Protein AF-A0AB73NNE2-F1 (afdb_monomer)

Secondary structure (DSSP, 8-state):
-HHHHHHHHHH-S-EE---EEEEEEE-TTT-SEEEEEE-TT--BHHHHHTTSPTTSEEEEEETTS-EEEEES-GGG---TTEEEEEES---SS-HHHHHHTT-

Radius of gyration: 15.67 Å; Cα contacts (8 Å, |Δi|>4): 165; chains: 1; bounding box: 34×35×54 Å

Nearest PDB structures (foldseek):
  5yvq-assembly1_B  TM=8.281E-01  e=2.151E-06  Muvirus mu
  7prp-assembly1_DDD  TM=2.745E-01  e=8.674E+00  Escherichia coli

Foldseek 3Di:
DVVVVVCVVVVPKDKFAFKAFPDWDQDPVVRDIDTWIATPVRDTLVVVLVVHDAPWKKFWAAPVRQTQDIDSRSVPDDNHRTMIITDRDDDPDDPCCRRVVPD

Sequence (103 aa):
MVANWIYSVMSDLQQHKNFTISKQVVDEELGVPILYHEDEEG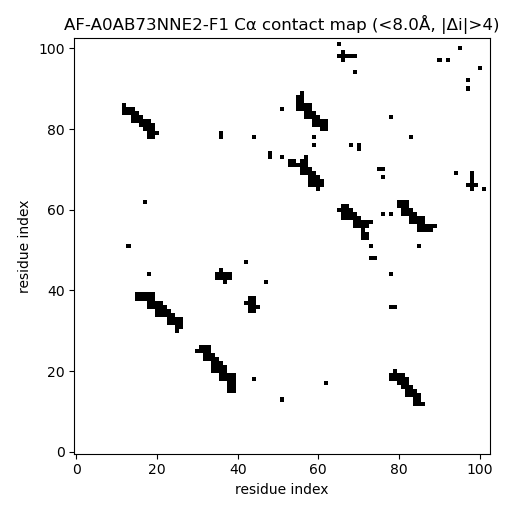RDWYELQKTFRGDIYKVGYSQDGIVRTISRDVWAIAPTGLSIIEVESIPDVSEDELISGWC

Structure (mmCIF, N/CA/C/O backbone):
data_AF-A0AB73NNE2-F1
#
_entry.id   AF-A0AB73NNE2-F1
#
loop_
_atom_site.group_PDB
_atom_site.id
_atom_site.type_symbol
_atom_site.label_atom_id
_atom_site.label_alt_id
_atom_site.label_comp_id
_atom_site.label_asym_id
_atom_site.label_entity_id
_atom_site.label_seq_id
_atom_site.pdbx_PDB_ins_code
_atom_site.Cartn_x
_atom_site.Cartn_y
_atom_site.Cartn_z
_atom_site.occupancy
_atom_site.B_iso_or_equiv
_atom_site.auth_seq_id
_atom_site.auth_comp_id
_atom_site.auth_asym_id
_atom_site.auth_atom_id
_atom_site.pdbx_PDB_model_num
ATOM 1 N N . MET A 1 1 ? 1.665 -18.291 -30.722 1.00 52.00 1 MET A N 1
ATOM 2 C CA . MET A 1 1 ? 2.182 -19.085 -29.583 1.00 52.00 1 MET A CA 1
ATOM 3 C C . MET A 1 1 ? 3.070 -18.251 -28.658 1.00 52.00 1 MET A C 1
ATOM 5 O O . MET A 1 1 ? 2.835 -18.296 -27.466 1.00 52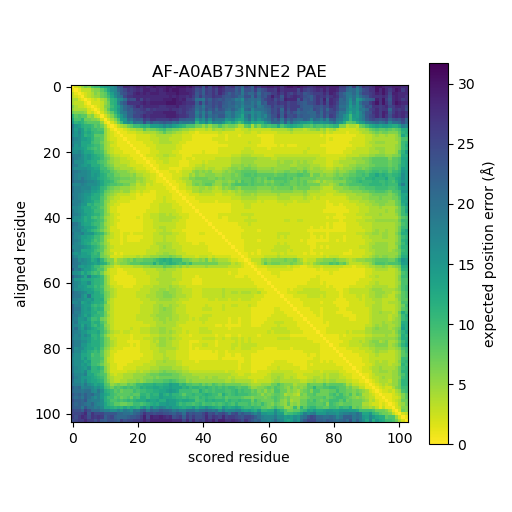.00 1 MET A O 1
ATOM 9 N N . VAL A 1 2 ? 3.982 -17.414 -29.173 1.00 45.88 2 VAL A N 1
ATOM 10 C CA . VAL A 1 2 ? 4.773 -16.444 -28.371 1.00 45.88 2 VAL A CA 1
ATOM 11 C C . VAL A 1 2 ? 3.953 -15.287 -27.776 1.00 45.88 2 VAL A C 1
ATOM 13 O O . VAL A 1 2 ? 4.212 -14.882 -26.651 1.00 45.88 2 VAL A O 1
ATOM 16 N N . ALA A 1 3 ? 2.918 -14.804 -28.476 1.00 46.38 3 ALA A N 1
ATOM 17 C CA . ALA A 1 3 ? 2.042 -13.747 -27.956 1.00 46.38 3 ALA A CA 1
ATOM 18 C C . ALA A 1 3 ? 1.317 -14.169 -26.663 1.00 46.38 3 ALA A C 1
ATOM 20 O O . ALA A 1 3 ? 1.302 -13.413 -25.704 1.00 46.38 3 ALA A O 1
ATOM 21 N N . ASN A 1 4 ? 0.805 -15.403 -26.590 1.00 45.00 4 ASN A N 1
ATOM 22 C CA . ASN A 1 4 ? 0.119 -15.904 -25.391 1.00 45.00 4 ASN A CA 1
ATOM 23 C C . ASN A 1 4 ? 1.063 -16.113 -24.197 1.00 45.00 4 ASN A C 1
ATOM 25 O O . ASN A 1 4 ? 0.609 -16.035 -23.064 1.00 45.00 4 ASN A O 1
ATOM 29 N N . TRP A 1 5 ? 2.357 -16.357 -24.435 1.00 43.50 5 TRP A N 1
ATOM 30 C CA . TRP A 1 5 ? 3.345 -16.427 -23.356 1.00 43.50 5 TRP A CA 1
ATOM 31 C C . TRP A 1 5 ? 3.616 -15.034 -22.782 1.00 43.50 5 TRP A C 1
ATOM 33 O O . TRP A 1 5 ? 3.532 -14.871 -21.575 1.00 43.50 5 TRP A O 1
ATOM 43 N N . ILE A 1 6 ? 3.804 -14.021 -23.638 1.00 48.91 6 ILE A N 1
ATOM 44 C CA . ILE A 1 6 ? 3.988 -12.621 -23.217 1.00 48.91 6 ILE A CA 1
ATOM 45 C C . ILE A 1 6 ? 2.739 -12.080 -22.499 1.00 48.91 6 ILE A C 1
ATOM 47 O O . ILE A 1 6 ? 2.872 -11.394 -21.491 1.00 48.91 6 ILE A O 1
ATOM 51 N N . TYR A 1 7 ? 1.530 -12.431 -22.958 1.00 52.12 7 TYR A N 1
ATOM 52 C CA . TYR A 1 7 ? 0.300 -12.069 -22.249 1.00 52.12 7 TYR A CA 1
ATOM 53 C C . TYR A 1 7 ? 0.175 -12.765 -20.891 1.00 52.12 7 TYR A C 1
ATOM 55 O O . TYR A 1 7 ? -0.244 -12.094 -19.965 1.00 52.12 7 TYR A O 1
ATOM 63 N N . SER A 1 8 ? 0.592 -14.030 -20.747 1.00 51.22 8 SER A N 1
ATOM 64 C CA . SER A 1 8 ? 0.606 -14.727 -19.449 1.00 51.22 8 SER A CA 1
ATOM 65 C C . SER A 1 8 ? 1.612 -14.099 -18.480 1.00 51.22 8 SER A C 1
ATOM 67 O O . SER A 1 8 ? 1.247 -13.748 -17.372 1.00 51.22 8 SER A O 1
ATOM 69 N N . VAL A 1 9 ? 2.859 -13.834 -18.890 1.00 50.72 9 VAL A N 1
ATOM 70 C CA . VAL A 1 9 ? 3.849 -13.244 -17.960 1.00 50.72 9 VAL A CA 1
ATOM 71 C C . VAL A 1 9 ? 3.611 -11.763 -17.630 1.00 50.72 9 VAL A C 1
ATOM 73 O O . VAL A 1 9 ? 4.173 -11.274 -16.656 1.00 50.72 9 VAL A O 1
ATOM 76 N N . MET A 1 10 ? 2.770 -11.043 -18.383 1.00 51.00 10 MET A N 1
ATOM 77 C CA . MET A 1 10 ? 2.378 -9.660 -18.055 1.00 51.00 10 MET A CA 1
ATOM 78 C C . MET A 1 10 ? 0.992 -9.548 -17.393 1.00 51.00 10 MET A C 1
ATOM 80 O O . MET A 1 10 ? 0.711 -8.516 -16.788 1.00 51.00 10 MET A O 1
ATOM 84 N N . SER A 1 11 ? 0.131 -10.573 -17.477 1.00 52.31 11 SER A N 1
ATOM 85 C CA . SER A 1 11 ? -1.196 -10.592 -16.831 1.00 52.31 11 SER A CA 1
ATOM 86 C C . SER A 1 11 ? -1.190 -11.070 -15.381 1.00 52.31 11 SER A C 1
ATOM 88 O O . SER A 1 11 ? -2.202 -10.920 -14.702 1.00 52.31 11 SER A O 1
ATOM 90 N N . ASP A 1 12 ? -0.081 -11.639 -14.912 1.00 59.03 12 ASP A N 1
ATOM 91 C CA . ASP A 1 12 ? -0.057 -12.417 -13.667 1.00 59.03 12 ASP A CA 1
ATOM 92 C C . ASP A 1 12 ? 0.530 -11.642 -12.469 1.00 59.03 12 ASP A C 1
ATOM 94 O O . ASP A 1 12 ? 0.658 -12.190 -11.374 1.00 59.03 12 ASP A O 1
ATOM 98 N N . LEU A 1 13 ? 0.888 -10.364 -12.652 1.00 76.06 13 LEU A N 1
ATOM 99 C CA . LEU A 1 13 ? 1.358 -9.498 -11.568 1.00 76.06 13 LEU A CA 1
ATOM 100 C C . LEU A 1 13 ? 0.169 -8.794 -10.911 1.00 76.06 13 LEU A C 1
ATOM 102 O O . LEU A 1 13 ? -0.602 -8.089 -11.568 1.00 76.06 13 LEU A O 1
ATOM 106 N N . GLN A 1 14 ? 0.024 -8.985 -9.602 1.00 89.00 14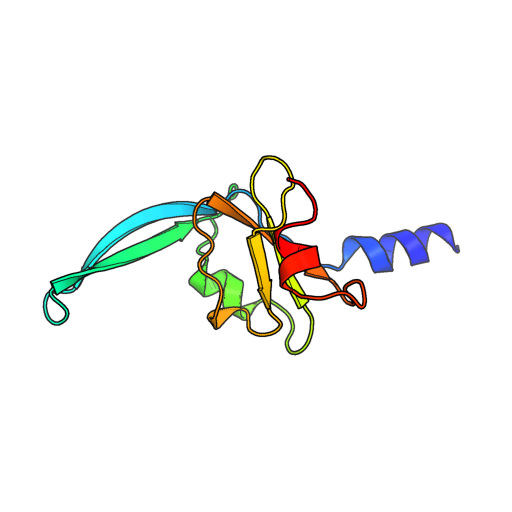 GLN A N 1
ATOM 107 C CA . GLN A 1 14 ? -1.095 -8.435 -8.854 1.00 89.00 14 GLN A CA 1
ATOM 108 C C . GLN A 1 14 ? -0.991 -6.908 -8.746 1.00 89.00 14 GLN A C 1
ATOM 110 O O . GLN A 1 14 ? 0.072 -6.360 -8.443 1.00 89.00 14 GLN A O 1
ATOM 115 N N . GLN A 1 15 ? -2.112 -6.217 -8.967 1.00 94.00 15 GLN A N 1
ATOM 116 C CA . GLN A 1 15 ? -2.222 -4.774 -8.774 1.00 94.00 15 GLN A CA 1
ATOM 117 C C . GLN A 1 15 ? -3.537 -4.405 -8.090 1.00 94.00 15 GLN A C 1
ATOM 119 O O . GLN A 1 15 ? -4.575 -5.002 -8.367 1.00 94.00 15 GLN A O 1
ATOM 124 N N . HIS A 1 16 ? -3.485 -3.370 -7.258 1.00 97.19 16 HIS A N 1
ATOM 125 C CA . HIS A 1 16 ? -4.634 -2.771 -6.587 1.00 97.19 16 HIS A CA 1
ATOM 126 C C . HIS A 1 16 ? -4.540 -1.262 -6.697 1.00 97.19 16 HIS A C 1
ATOM 128 O O . HIS A 1 16 ? -3.480 -0.686 -6.451 1.00 97.19 16 HIS A O 1
ATOM 134 N N . LYS A 1 17 ? -5.628 -0.618 -7.108 1.00 97.19 17 LYS A N 1
ATOM 135 C CA . LYS A 1 17 ? -5.587 0.779 -7.529 1.00 97.19 17 LYS A CA 1
ATOM 136 C C . LYS A 1 17 ? -6.333 1.688 -6.576 1.00 97.19 17 LYS A C 1
ATOM 138 O O . LYS A 1 17 ? -7.385 1.331 -6.060 1.00 97.19 17 LYS A O 1
ATOM 143 N N . ASN A 1 18 ? -5.801 2.898 -6.446 1.00 97.50 18 ASN A N 1
ATOM 144 C CA . ASN A 1 18 ? -6.479 4.045 -5.855 1.00 97.50 18 ASN A CA 1
ATOM 145 C C . ASN A 1 18 ? -6.990 3.787 -4.431 1.00 97.50 18 ASN A C 1
ATOM 147 O O . ASN A 1 18 ? -8.160 4.015 -4.132 1.00 97.50 18 ASN A O 1
ATOM 151 N N . PHE A 1 19 ? -6.102 3.334 -3.547 1.00 98.38 19 PHE A N 1
ATOM 152 C CA . PHE A 1 19 ? -6.441 3.147 -2.145 1.00 98.38 19 PHE A CA 1
ATOM 153 C C . PHE A 1 19 ? -6.848 4.465 -1.487 1.00 98.38 19 PHE A C 1
ATOM 155 O O . PHE A 1 19 ? -6.124 5.466 -1.523 1.00 98.38 19 PHE A O 1
ATOM 162 N N . THR A 1 20 ? -7.991 4.441 -0.813 1.00 97.94 20 THR A N 1
ATOM 163 C CA . THR A 1 20 ? -8.515 5.565 -0.032 1.00 97.94 20 THR A CA 1
ATOM 164 C C . THR A 1 20 ? -8.783 5.130 1.400 1.00 97.94 20 THR A C 1
ATOM 166 O O . THR A 1 20 ? -8.919 3.940 1.670 1.00 97.94 20 THR A O 1
ATOM 169 N N . ILE A 1 21 ? -8.829 6.081 2.336 1.00 97.62 21 ILE A N 1
ATOM 170 C CA . ILE A 1 21 ? -9.214 5.783 3.719 1.00 97.62 21 ILE A CA 1
ATOM 171 C C . ILE A 1 21 ? -10.723 5.526 3.731 1.00 97.62 21 ILE A C 1
ATOM 173 O O . ILE A 1 21 ? -11.502 6.457 3.531 1.00 97.62 21 ILE A O 1
ATOM 177 N N . SER A 1 22 ? -11.128 4.282 3.976 1.00 97.00 22 SER A N 1
ATOM 178 C CA . SER A 1 22 ? -12.539 3.890 4.055 1.00 97.00 22 SER A CA 1
ATOM 179 C C . SER A 1 22 ? -13.109 4.100 5.456 1.00 97.00 22 SER A C 1
ATOM 181 O O . SER A 1 22 ? -14.280 4.449 5.621 1.00 97.00 22 SER A O 1
ATOM 183 N N . LYS A 1 23 ? -12.277 3.924 6.491 1.00 95.25 23 LYS A N 1
ATOM 184 C CA . LYS A 1 23 ? -12.684 4.047 7.893 1.00 95.25 23 LYS A CA 1
ATOM 185 C C . LYS A 1 23 ? -11.533 4.532 8.765 1.00 95.25 23 LYS A C 1
ATOM 187 O O . LYS A 1 23 ? -10.374 4.192 8.549 1.00 95.25 23 LYS A O 1
ATOM 192 N N . GLN A 1 24 ? -11.881 5.280 9.806 1.00 95.12 24 GLN A N 1
ATOM 193 C CA . GLN A 1 24 ? -10.973 5.701 10.865 1.00 95.12 24 GLN A CA 1
ATOM 194 C C . GLN A 1 24 ? -11.588 5.361 12.223 1.00 95.12 24 GLN A C 1
ATOM 196 O O . GLN A 1 24 ? -12.754 5.669 12.473 1.00 95.12 24 GLN A O 1
ATOM 201 N N . VAL A 1 25 ? -10.815 4.716 13.093 1.00 95.31 25 VAL A N 1
ATOM 202 C CA . VAL A 1 25 ? -11.224 4.366 14.461 1.00 95.31 25 VAL A CA 1
ATOM 203 C C . VAL A 1 25 ? -10.145 4.841 15.413 1.00 95.31 25 VAL A C 1
ATOM 205 O O . VAL A 1 25 ? -8.974 4.586 15.171 1.00 95.31 25 VAL A O 1
ATOM 208 N N . VAL A 1 26 ? -10.511 5.542 16.482 1.00 95.69 26 VAL A N 1
ATOM 209 C CA . VAL A 1 26 ? -9.546 5.883 17.533 1.00 95.69 26 VAL A CA 1
ATOM 210 C C . VAL A 1 26 ? -9.338 4.651 18.398 1.00 95.69 26 VAL A C 1
ATOM 212 O O . VAL A 1 26 ? -10.305 4.104 18.924 1.00 95.69 26 VAL A O 1
ATOM 215 N N . ASP A 1 27 ? -8.090 4.218 18.524 1.00 94.75 27 ASP A N 1
ATOM 216 C CA . ASP A 1 27 ? -7.724 3.201 19.498 1.00 94.75 27 ASP A CA 1
ATOM 217 C C . ASP A 1 27 ? -7.669 3.846 20.891 1.00 94.75 27 ASP A C 1
ATOM 219 O O . ASP A 1 27 ? -6.953 4.829 21.096 1.00 94.75 27 ASP A O 1
ATOM 223 N N . GLU A 1 28 ? -8.477 3.349 21.831 1.00 93.50 28 GLU A N 1
ATOM 224 C CA . GLU A 1 28 ? -8.614 3.944 23.169 1.00 93.50 28 GLU A CA 1
ATOM 225 C C . GLU A 1 28 ? -7.343 3.803 24.018 1.00 93.50 28 GLU A C 1
ATOM 227 O O . GLU A 1 28 ? -7.081 4.657 24.865 1.00 93.50 28 GLU A O 1
ATOM 232 N N . GLU A 1 29 ? -6.547 2.754 23.793 1.00 95.31 29 GLU A N 1
ATOM 233 C CA . GLU A 1 29 ? -5.314 2.495 24.540 1.00 95.31 29 GLU A CA 1
ATOM 234 C C . GLU A 1 29 ? -4.155 3.336 23.997 1.00 95.31 29 GLU A C 1
ATOM 236 O O . GLU A 1 29 ? -3.411 3.956 24.759 1.00 95.31 29 GLU A O 1
ATOM 241 N N . LEU A 1 30 ? -4.021 3.396 22.672 1.00 92.75 30 LEU A N 1
ATOM 242 C CA . LEU A 1 30 ? -2.950 4.126 22.003 1.00 92.75 30 LEU A CA 1
ATOM 243 C C . LEU A 1 30 ? -3.253 5.625 21.856 1.00 92.75 30 LEU A C 1
ATOM 245 O O . LEU A 1 30 ? -2.334 6.416 21.645 1.00 92.75 30 LEU A O 1
ATOM 249 N N . GLY A 1 31 ? -4.523 6.032 21.936 1.00 94.69 31 GLY A N 1
ATOM 250 C CA . GLY A 1 31 ? -4.953 7.422 21.759 1.00 94.69 31 GLY A CA 1
ATOM 251 C C . GLY A 1 31 ? -4.719 7.970 20.346 1.00 94.69 31 GLY A C 1
ATOM 252 O O . GLY A 1 31 ? -4.699 9.187 20.153 1.00 94.69 31 GLY A O 1
ATOM 253 N N . VAL A 1 32 ? -4.521 7.093 19.358 1.00 92.38 32 VAL A N 1
ATOM 254 C CA . VAL A 1 32 ? -4.234 7.444 17.958 1.00 92.38 32 VAL A CA 1
ATOM 255 C C . VAL A 1 32 ? -5.253 6.807 17.013 1.00 92.38 32 VAL A C 1
ATOM 257 O O . VAL A 1 32 ? -5.842 5.773 17.335 1.00 92.38 32 VAL A O 1
ATOM 260 N N . PRO A 1 33 ? -5.491 7.407 15.834 1.00 92.94 33 PRO A N 1
ATOM 261 C CA . PRO A 1 33 ? -6.370 6.805 14.850 1.00 92.94 33 PRO A CA 1
ATOM 262 C C . PRO A 1 33 ? -5.722 5.612 14.145 1.00 92.94 33 PRO A C 1
ATOM 264 O O . PRO A 1 33 ? -4.630 5.715 13.592 1.00 92.94 33 PRO A O 1
ATOM 267 N N . ILE A 1 34 ? -6.471 4.520 14.074 1.00 92.50 34 ILE A N 1
ATOM 268 C CA . ILE A 1 34 ? -6.266 3.400 13.165 1.00 92.50 34 ILE A CA 1
ATOM 269 C C . ILE A 1 34 ? -7.023 3.697 11.873 1.00 92.50 34 ILE A C 1
ATOM 271 O O . ILE A 1 34 ? -8.219 4.010 11.893 1.00 92.50 34 ILE A O 1
ATOM 275 N N . LEU A 1 35 ? -6.310 3.629 10.753 1.00 94.31 35 LEU A N 1
ATOM 276 C CA . LEU A 1 35 ? -6.847 3.874 9.420 1.00 94.31 35 LEU A CA 1
ATOM 277 C C . LEU A 1 35 ? -7.062 2.543 8.707 1.00 94.31 35 LEU A C 1
ATOM 279 O O . LEU A 1 35 ? -6.191 1.681 8.733 1.00 94.31 35 LEU A O 1
ATOM 283 N N . TYR A 1 36 ? -8.210 2.413 8.056 1.00 95.50 36 TYR A N 1
ATOM 284 C CA . TYR A 1 36 ? -8.522 1.312 7.155 1.00 95.50 36 TYR A CA 1
ATOM 285 C C . TYR A 1 36 ? -8.580 1.851 5.737 1.00 95.50 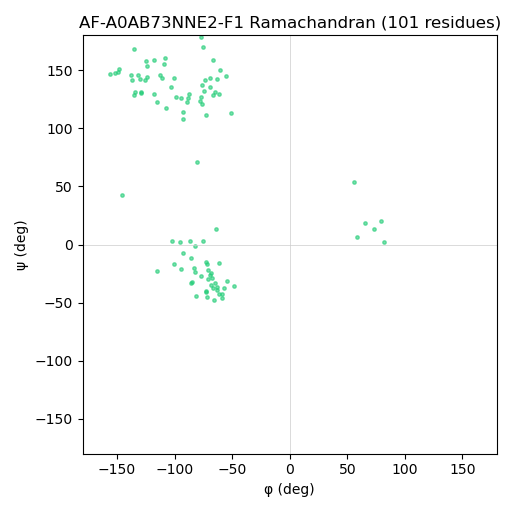36 TYR A C 1
ATOM 287 O O . TYR A 1 36 ? -9.066 2.967 5.514 1.00 95.50 36 TYR A O 1
ATOM 295 N N . HIS A 1 37 ? -8.107 1.049 4.790 1.00 98.06 37 HIS A N 1
ATOM 296 C CA . HIS A 1 37 ? -8.029 1.434 3.391 1.00 98.06 37 HIS A CA 1
ATOM 297 C C . HIS A 1 37 ? -8.728 0.420 2.512 1.00 98.06 37 HIS A C 1
ATOM 299 O O . HIS A 1 37 ? -8.596 -0.783 2.721 1.00 98.06 37 HIS A O 1
ATOM 305 N N . GLU A 1 38 ? -9.408 0.925 1.493 1.00 98.56 38 GLU A N 1
ATOM 306 C CA . GLU A 1 38 ? -9.999 0.119 0.431 1.00 98.56 38 GLU A CA 1
ATOM 307 C C . GLU A 1 38 ? -9.481 0.597 -0.918 1.00 98.56 38 GLU A C 1
ATOM 309 O O . GLU A 1 38 ? -9.253 1.798 -1.108 1.00 98.56 38 GLU A O 1
ATOM 314 N N . ASP A 1 39 ? -9.273 -0.341 -1.838 1.00 98.25 39 ASP A N 1
ATOM 315 C CA . ASP A 1 39 ? -8.989 -0.017 -3.234 1.00 98.25 39 ASP A CA 1
ATOM 316 C C . ASP A 1 39 ? -10.259 0.392 -3.999 1.00 98.25 39 ASP A C 1
ATOM 318 O O . ASP A 1 39 ? -11.365 0.394 -3.458 1.00 98.25 39 ASP A O 1
ATOM 322 N N . GLU A 1 40 ? -10.118 0.740 -5.280 1.00 97.75 40 GLU A N 1
ATOM 323 C CA . GLU A 1 40 ? -11.247 1.179 -6.115 1.00 97.75 40 GLU A CA 1
ATOM 324 C C . GLU A 1 40 ? -12.359 0.132 -6.304 1.00 97.75 40 GLU A C 1
ATOM 326 O O . GLU A 1 40 ? -13.463 0.482 -6.719 1.00 97.75 40 GLU A O 1
ATOM 331 N N . GLU A 1 41 ? -12.088 -1.139 -5.996 1.00 97.62 41 GLU A N 1
ATOM 332 C CA . GLU A 1 41 ? -13.069 -2.226 -6.024 1.00 97.62 41 GLU A CA 1
ATOM 333 C C . GLU A 1 41 ? -13.690 -2.497 -4.638 1.00 97.62 41 GLU A C 1
ATOM 335 O O . GLU A 1 41 ? -14.517 -3.400 -4.504 1.00 97.62 41 GLU A O 1
ATOM 340 N N . GLY A 1 42 ? -13.324 -1.724 -3.608 1.00 97.62 42 GLY A N 1
ATOM 341 C CA . GLY A 1 42 ? -13.820 -1.880 -2.238 1.00 97.62 42 GLY A CA 1
ATOM 342 C C . GLY A 1 42 ? -13.142 -3.009 -1.457 1.00 97.62 42 GLY A C 1
ATOM 343 O O . GLY A 1 42 ? -13.716 -3.530 -0.500 1.00 97.62 42 GLY A O 1
ATOM 344 N N . ARG A 1 43 ? -11.950 -3.456 -1.874 1.00 97.81 43 ARG A N 1
ATOM 345 C CA . ARG A 1 43 ? -11.211 -4.534 -1.199 1.00 97.81 43 ARG A CA 1
ATOM 346 C C . ARG A 1 43 ? -10.331 -3.961 -0.092 1.00 97.81 43 ARG A C 1
ATOM 348 O O . ARG A 1 43 ? -9.540 -3.054 -0.342 1.00 97.81 43 ARG A O 1
ATOM 355 N N . ASP A 1 44 ? -10.438 -4.529 1.106 1.00 97.19 44 ASP A N 1
ATOM 356 C CA . ASP A 1 44 ? -9.667 -4.112 2.282 1.00 97.19 44 ASP A CA 1
ATOM 357 C C . ASP A 1 44 ? -8.159 -4.366 2.108 1.00 97.19 44 ASP A C 1
ATOM 359 O O . ASP A 1 44 ? -7.728 -5.465 1.749 1.00 97.19 44 ASP A O 1
ATOM 363 N N . TRP A 1 45 ? -7.347 -3.349 2.396 1.00 96.69 45 TRP A N 1
ATOM 364 C CA . TRP A 1 45 ? -5.893 -3.403 2.257 1.00 96.69 45 TRP A CA 1
ATOM 365 C C . TRP A 1 45 ? -5.236 -4.508 3.090 1.00 96.69 45 TRP A C 1
ATOM 367 O O . TRP A 1 45 ? -4.351 -5.201 2.587 1.00 96.69 45 TRP A O 1
ATOM 377 N N . TYR A 1 46 ? -5.660 -4.703 4.338 1.00 93.31 46 TYR A N 1
ATOM 378 C CA . TYR A 1 46 ? -5.056 -5.691 5.233 1.00 93.31 46 TYR A CA 1
ATOM 379 C C . TYR A 1 46 ? -5.388 -7.129 4.814 1.00 93.31 46 TYR A C 1
ATOM 381 O O . TYR A 1 46 ? -4.577 -8.039 5.007 1.00 93.31 46 TYR A O 1
ATOM 389 N N . GLU A 1 47 ? -6.544 -7.355 4.189 1.00 96.44 47 GLU A N 1
ATOM 390 C CA . GLU A 1 47 ? -6.846 -8.636 3.542 1.00 96.44 47 GLU A CA 1
ATOM 391 C C . GLU A 1 47 ? -6.043 -8.827 2.250 1.00 96.44 47 GLU A C 1
ATOM 393 O O . GLU A 1 47 ? -5.489 -9.906 2.018 1.00 96.44 47 GLU A O 1
ATOM 398 N N . LEU A 1 48 ? -5.897 -7.775 1.441 1.00 96.56 48 LEU A N 1
ATOM 399 C CA . LEU A 1 48 ? -5.107 -7.821 0.212 1.00 96.56 48 LEU A CA 1
ATOM 400 C C . LEU A 1 48 ? -3.621 -8.090 0.465 1.00 96.56 48 LEU A C 1
ATOM 402 O O . LEU A 1 48 ? -3.018 -8.848 -0.295 1.00 96.56 48 LEU A O 1
ATOM 406 N N . GLN A 1 49 ? -3.030 -7.568 1.545 1.00 94.88 49 GLN A N 1
ATOM 407 C CA . GLN A 1 49 ? -1.634 -7.839 1.932 1.00 94.88 49 GLN A CA 1
ATOM 408 C C . GLN A 1 49 ? -1.290 -9.336 1.922 1.00 94.88 49 GLN A C 1
ATOM 410 O O . GLN A 1 49 ? -0.198 -9.721 1.510 1.00 94.88 49 GLN A O 1
ATOM 415 N N . LYS A 1 50 ? -2.241 -10.193 2.308 1.00 94.88 50 LYS A N 1
ATOM 416 C CA . LYS A 1 50 ? -2.065 -11.653 2.391 1.00 94.88 50 LYS A CA 1
ATOM 417 C C . LYS A 1 50 ? -1.994 -12.341 1.027 1.00 94.88 50 LYS A C 1
ATOM 419 O O . LYS A 1 50 ? -1.597 -13.500 0.953 1.00 94.88 50 LYS A O 1
ATOM 424 N N . THR A 1 51 ? -2.435 -11.661 -0.027 1.00 94.25 51 THR A N 1
ATOM 425 C CA . THR A 1 51 ? -2.521 -12.213 -1.386 1.00 94.25 51 THR A CA 1
ATOM 426 C C . THR A 1 51 ? -1.290 -11.892 -2.235 1.00 94.25 51 THR A C 1
ATOM 428 O O . THR A 1 51 ? -0.985 -12.643 -3.158 1.00 94.25 51 THR A O 1
ATOM 431 N N . PHE A 1 52 ? -0.531 -10.856 -1.862 1.00 92.94 52 PHE A N 1
ATOM 432 C CA . PHE A 1 52 ? 0.742 -10.531 -2.498 1.00 92.94 52 PHE A CA 1
ATOM 433 C C . PHE A 1 52 ? 1.779 -11.645 -2.303 1.00 92.94 52 PHE A C 1
ATOM 435 O O . PHE A 1 52 ? 1.909 -12.241 -1.230 1.00 92.94 52 PHE A O 1
ATOM 442 N N . ARG A 1 53 ? 2.586 -11.887 -3.336 1.00 91.56 53 ARG A N 1
ATOM 443 C CA . ARG A 1 53 ? 3.683 -12.859 -3.306 1.00 91.56 53 ARG A CA 1
ATOM 444 C C . ARG A 1 53 ? 4.807 -12.375 -2.394 1.00 91.56 53 ARG A C 1
ATOM 446 O O . ARG A 1 53 ? 5.132 -11.189 -2.360 1.00 91.56 53 ARG A O 1
ATOM 453 N N . GLY A 1 54 ? 5.449 -13.292 -1.675 1.00 88.44 54 GLY A N 1
ATOM 454 C CA . GLY A 1 54 ? 6.672 -12.995 -0.918 1.00 88.44 54 GLY A CA 1
ATOM 455 C C . GLY A 1 54 ? 7.862 -12.653 -1.829 1.00 88.44 54 GLY A C 1
ATOM 456 O O . GLY A 1 54 ? 7.863 -13.008 -3.004 1.00 88.44 54 GLY A O 1
ATOM 457 N N . ASP A 1 55 ? 8.868 -11.962 -1.284 1.00 85.94 55 ASP A N 1
ATOM 458 C CA . ASP A 1 55 ? 10.198 -11.718 -1.884 1.00 85.94 55 ASP A CA 1
ATOM 459 C C . ASP A 1 55 ? 10.288 -10.997 -3.244 1.00 85.94 55 ASP A C 1
ATOM 461 O O . ASP A 1 55 ? 11.386 -10.814 -3.770 1.00 85.94 55 ASP A O 1
ATOM 465 N N . ILE A 1 56 ? 9.179 -10.490 -3.779 1.00 92.19 56 ILE A N 1
ATOM 466 C CA . ILE A 1 56 ? 9.171 -9.600 -4.951 1.00 92.19 56 ILE A CA 1
ATOM 467 C C . ILE A 1 56 ? 8.830 -8.162 -4.570 1.00 92.19 56 ILE A C 1
ATOM 469 O O . ILE A 1 56 ? 8.226 -7.922 -3.521 1.00 92.19 56 ILE A O 1
ATOM 473 N N . TYR A 1 57 ? 9.178 -7.206 -5.428 1.00 93.38 57 TYR A N 1
ATOM 474 C CA . TYR A 1 57 ? 8.933 -5.790 -5.177 1.00 93.38 57 TYR A CA 1
ATOM 475 C C . TYR A 1 57 ? 7.455 -5.430 -5.327 1.00 93.38 57 TYR A C 1
ATOM 477 O O . TYR A 1 57 ? 6.761 -5.916 -6.218 1.00 93.38 57 TYR A O 1
ATOM 485 N N . LYS A 1 58 ? 6.988 -4.543 -4.453 1.00 94.69 58 LYS A N 1
ATOM 486 C CA . LYS A 1 58 ? 5.706 -3.849 -4.523 1.00 94.69 58 LYS A CA 1
ATOM 487 C C . LYS A 1 58 ? 6.040 -2.385 -4.697 1.00 94.69 58 LYS A C 1
ATOM 489 O O . LYS A 1 58 ? 6.773 -1.814 -3.888 1.00 94.69 58 LYS A O 1
ATOM 494 N N . VAL A 1 59 ? 5.526 -1.806 -5.767 1.00 94.06 59 VAL A N 1
ATOM 495 C CA . VAL A 1 59 ? 5.724 -0.402 -6.103 1.00 94.06 59 VAL A CA 1
ATOM 496 C C . VAL A 1 59 ? 4.416 0.314 -5.835 1.00 94.06 59 VAL A C 1
ATOM 498 O O . VAL A 1 59 ? 3.397 0.003 -6.452 1.00 94.06 59 VAL A O 1
ATOM 501 N N . GLY A 1 60 ? 4.447 1.256 -4.899 1.00 95.19 60 GLY A N 1
ATOM 502 C CA . GLY A 1 60 ? 3.343 2.165 -4.649 1.00 95.19 60 GLY A CA 1
ATOM 503 C C . GLY A 1 60 ? 3.534 3.462 -5.419 1.00 95.19 60 GLY A C 1
ATOM 504 O O . GLY A 1 60 ? 4.575 4.108 -5.289 1.00 95.19 60 GLY A O 1
ATOM 505 N N . TYR A 1 61 ? 2.538 3.853 -6.207 1.00 93.81 61 TYR A N 1
ATOM 506 C CA . TYR A 1 61 ? 2.578 5.052 -7.040 1.00 93.81 61 TYR A CA 1
ATOM 507 C C . TYR A 1 61 ? 1.309 5.893 -6.887 1.00 93.81 61 TYR A C 1
ATOM 509 O O . TYR A 1 61 ? 0.219 5.365 -6.663 1.00 93.81 61 TYR A O 1
ATOM 517 N N . SER A 1 62 ? 1.450 7.217 -6.974 1.00 93.94 62 SER A N 1
ATOM 518 C CA . SER A 1 62 ? 0.319 8.149 -6.905 1.00 93.94 62 SER A CA 1
ATOM 519 C C . SER A 1 62 ? -0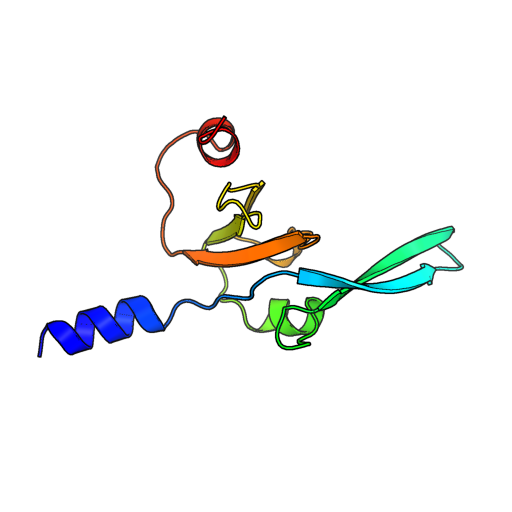.484 8.159 -8.208 1.00 93.94 62 SER A C 1
ATOM 521 O O . SER A 1 62 ? -0.035 7.637 -9.226 1.00 93.94 62 SER A O 1
ATOM 523 N N . GLN A 1 63 ? -1.652 8.806 -8.209 1.00 92.38 63 GLN A N 1
ATOM 524 C CA . GLN A 1 63 ? -2.514 8.909 -9.395 1.00 92.38 63 GLN A CA 1
ATOM 525 C C . GLN A 1 63 ? -1.799 9.494 -10.631 1.00 92.38 63 GLN A C 1
ATOM 527 O O . GLN A 1 63 ? -2.073 9.070 -11.750 1.00 92.38 63 GLN A O 1
ATOM 532 N N . ASP A 1 64 ? -0.827 10.387 -10.425 1.00 90.94 64 ASP A N 1
ATOM 533 C CA . ASP A 1 64 ? 0.007 10.970 -11.490 1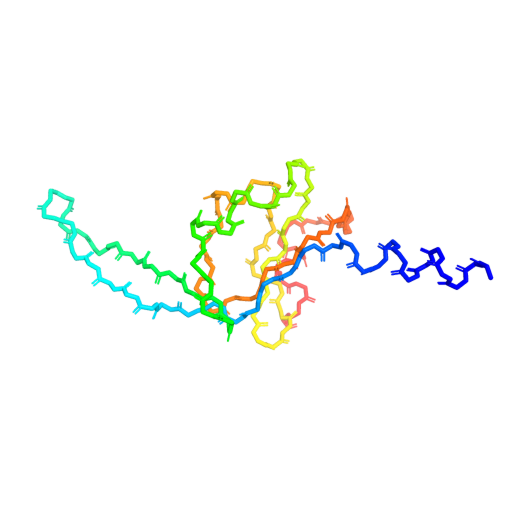.00 90.94 64 ASP A CA 1
ATOM 534 C C . ASP A 1 64 ? 1.092 10.017 -12.038 1.00 90.94 64 ASP A C 1
ATOM 536 O O . ASP A 1 64 ? 1.914 10.414 -12.859 1.00 90.94 64 ASP A O 1
ATOM 540 N N . GLY A 1 65 ? 1.146 8.766 -11.568 1.00 88.00 65 GLY A N 1
ATOM 541 C CA . GLY A 1 65 ? 2.124 7.759 -11.997 1.00 88.00 65 GLY A CA 1
ATOM 542 C C . GLY A 1 65 ? 3.494 7.849 -11.315 1.00 88.00 65 GLY A C 1
ATOM 543 O O . GLY A 1 65 ? 4.381 7.059 -11.627 1.00 88.00 65 GLY A O 1
ATOM 544 N N . ILE A 1 66 ? 3.676 8.775 -10.370 1.00 88.19 66 ILE A N 1
ATOM 545 C CA . ILE A 1 66 ? 4.937 8.958 -9.637 1.00 88.19 66 ILE A CA 1
ATOM 546 C C . ILE A 1 66 ? 5.082 7.873 -8.568 1.00 88.19 66 ILE A C 1
ATOM 548 O O . ILE A 1 66 ? 4.201 7.715 -7.719 1.00 88.19 66 ILE A O 1
ATOM 552 N N . VAL A 1 67 ? 6.212 7.165 -8.574 1.00 90.56 67 VAL A N 1
ATOM 553 C CA . VAL A 1 67 ? 6.568 6.181 -7.543 1.00 90.56 67 VAL A CA 1
ATOM 554 C C . VAL A 1 67 ? 6.809 6.885 -6.208 1.00 90.56 67 VAL A C 1
ATOM 556 O O . VAL A 1 67 ? 7.558 7.850 -6.125 1.00 90.56 67 VAL A O 1
ATOM 559 N N . ARG A 1 68 ? 6.160 6.407 -5.146 1.00 90.50 68 ARG A N 1
ATOM 560 C CA . ARG A 1 68 ? 6.247 6.968 -3.787 1.00 90.50 68 ARG A CA 1
ATOM 561 C C . ARG A 1 68 ? 6.871 6.009 -2.787 1.00 90.50 68 ARG A C 1
ATOM 563 O O . ARG A 1 68 ? 7.361 6.444 -1.752 1.00 90.50 68 ARG A O 1
ATOM 570 N N . THR A 1 69 ? 6.824 4.715 -3.075 1.00 91.88 69 THR A N 1
ATOM 571 C CA . THR A 1 69 ? 7.391 3.682 -2.215 1.00 91.88 69 THR A CA 1
ATOM 572 C C . THR A 1 69 ? 7.712 2.440 -3.032 1.00 91.88 69 THR A C 1
ATOM 574 O O . THR A 1 69 ? 7.014 2.116 -3.996 1.00 91.88 69 THR A O 1
ATOM 577 N N . ILE A 1 70 ? 8.776 1.749 -2.641 1.00 92.12 70 ILE A N 1
ATOM 578 C CA . ILE A 1 70 ? 9.164 0.447 -3.167 1.00 92.12 70 ILE A CA 1
ATOM 579 C C . ILE A 1 70 ? 9.540 -0.409 -1.963 1.00 92.12 70 ILE A C 1
ATOM 581 O O . ILE A 1 70 ? 10.337 0.011 -1.132 1.00 92.12 70 ILE A O 1
ATOM 585 N N . SER A 1 71 ? 8.976 -1.607 -1.855 1.00 92.81 71 SER A N 1
ATOM 586 C CA . SER A 1 71 ? 9.333 -2.546 -0.788 1.00 92.81 71 SER A CA 1
ATOM 587 C C . SER A 1 71 ? 9.117 -3.981 -1.245 1.00 92.81 71 SER A C 1
ATOM 589 O O . SER A 1 71 ? 8.204 -4.258 -2.018 1.00 92.81 71 SER A O 1
ATOM 591 N N . ARG A 1 72 ? 9.927 -4.926 -0.759 1.00 93.38 72 ARG A N 1
ATOM 592 C CA . ARG A 1 72 ? 9.606 -6.361 -0.887 1.00 93.38 72 ARG A CA 1
ATOM 593 C C . ARG A 1 72 ? 8.643 -6.839 0.199 1.00 93.38 72 ARG A C 1
ATOM 595 O O . ARG A 1 72 ? 7.908 -7.807 -0.008 1.00 93.38 72 ARG A O 1
ATOM 602 N N .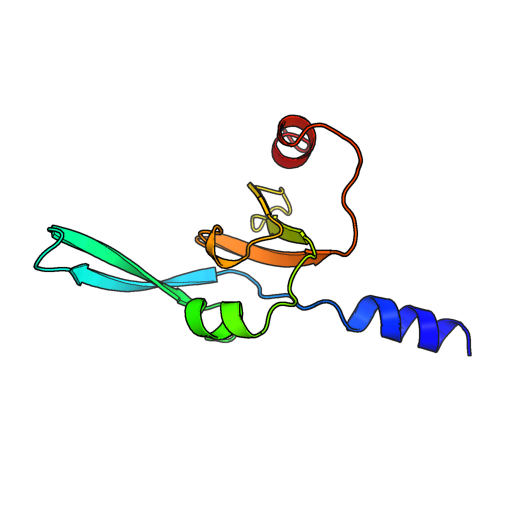 ASP A 1 73 ? 8.614 -6.122 1.316 1.00 94.00 73 ASP A N 1
ATOM 603 C CA . ASP A 1 73 ? 7.711 -6.340 2.436 1.00 94.00 73 ASP A CA 1
ATOM 604 C C . ASP A 1 73 ? 6.449 -5.475 2.282 1.00 94.00 73 ASP A C 1
ATOM 606 O O . ASP A 1 73 ? 6.493 -4.251 2.433 1.00 94.00 73 ASP A O 1
ATOM 610 N N . VAL A 1 74 ? 5.319 -6.112 1.962 1.00 94.94 74 VAL A N 1
ATOM 611 C CA . VAL A 1 74 ? 4.027 -5.431 1.769 1.00 94.94 74 VAL A CA 1
ATOM 612 C C . VAL A 1 74 ? 3.462 -4.866 3.076 1.00 94.94 74 VAL A C 1
ATOM 614 O O . VAL A 1 74 ? 2.709 -3.892 3.058 1.00 94.94 74 VAL A O 1
ATOM 617 N N . TRP A 1 75 ? 3.855 -5.434 4.219 1.00 93.38 75 TRP A N 1
ATOM 618 C CA . TRP A 1 75 ? 3.404 -4.991 5.536 1.00 93.38 75 TRP A CA 1
ATOM 619 C C . TRP A 1 75 ? 4.004 -3.632 5.915 1.00 93.38 75 TRP A C 1
ATOM 621 O O . TRP A 1 75 ? 3.422 -2.906 6.717 1.00 93.38 75 TRP A O 1
ATOM 631 N N . ALA A 1 76 ? 5.125 -3.256 5.292 1.00 92.31 76 ALA A N 1
ATOM 632 C CA . ALA A 1 76 ? 5.792 -1.971 5.486 1.00 92.31 76 ALA A CA 1
ATOM 633 C C . ALA A 1 76 ? 5.183 -0.815 4.662 1.00 92.31 76 ALA A C 1
ATOM 635 O O . ALA A 1 76 ? 5.663 0.315 4.747 1.00 92.31 76 ALA A O 1
ATOM 636 N N . ILE A 1 77 ? 4.146 -1.069 3.852 1.00 93.81 77 ILE A N 1
ATOM 637 C CA . ILE A 1 77 ? 3.551 -0.070 2.955 1.00 93.81 77 ILE A CA 1
ATOM 638 C C . ILE A 1 77 ? 2.288 0.541 3.575 1.00 93.81 77 ILE A C 1
ATOM 640 O O . ILE A 1 77 ? 1.333 -0.162 3.906 1.00 93.81 77 ILE A O 1
ATOM 644 N N . ALA A 1 78 ? 2.256 1.875 3.641 1.00 93.44 78 ALA A N 1
ATOM 645 C CA . ALA A 1 78 ? 1.043 2.651 3.882 1.00 93.44 78 ALA A CA 1
ATOM 646 C C . ALA A 1 78 ? 0.414 3.044 2.528 1.00 93.44 78 ALA A C 1
ATOM 648 O O . ALA A 1 78 ? 1.026 3.815 1.785 1.00 93.44 78 ALA A O 1
ATOM 649 N N . PRO A 1 79 ? -0.786 2.549 2.177 1.00 96.44 79 PRO A N 1
ATOM 650 C CA . PRO A 1 79 ? -1.309 2.659 0.816 1.00 96.44 79 PRO A CA 1
ATOM 651 C C . PRO A 1 79 ? -2.067 3.970 0.552 1.00 96.44 79 PRO A C 1
ATOM 653 O O . PRO A 1 79 ? -2.623 4.136 -0.526 1.00 96.44 79 PRO A O 1
ATOM 656 N N . THR A 1 80 ? -2.143 4.899 1.512 1.00 95.81 80 THR A N 1
ATOM 657 C CA . THR A 1 80 ? -2.969 6.115 1.409 1.00 95.81 80 THR A CA 1
ATOM 658 C C . THR A 1 80 ? -2.719 6.884 0.107 1.00 95.81 80 THR A C 1
ATOM 660 O O . THR A 1 80 ? -1.653 7.469 -0.073 1.00 95.81 80 THR A O 1
ATOM 663 N N . GLY A 1 81 ? -3.722 6.939 -0.775 1.00 96.38 81 GLY A N 1
ATOM 664 C CA . GLY A 1 81 ? -3.646 7.673 -2.041 1.00 96.38 81 GLY A CA 1
ATOM 665 C C . GLY A 1 81 ? -2.759 7.018 -3.105 1.00 96.38 81 GLY A C 1
ATOM 666 O O . GLY A 1 81 ? -2.410 7.675 -4.088 1.00 96.38 81 GLY A O 1
ATOM 667 N N . LEU A 1 82 ? -2.375 5.754 -2.917 1.00 97.38 82 LEU A N 1
ATOM 668 C CA . LEU A 1 82 ? -1.513 5.011 -3.829 1.00 97.38 82 LEU A CA 1
ATOM 669 C C . LEU A 1 82 ? -2.287 3.927 -4.580 1.00 97.38 82 LEU A C 1
ATOM 671 O O . LEU A 1 82 ? -3.291 3.396 -4.115 1.00 97.38 82 LEU A O 1
ATOM 675 N N . SER A 1 83 ? -1.764 3.562 -5.740 1.00 97.69 83 SER A N 1
ATOM 676 C CA . SER A 1 83 ? -1.963 2.249 -6.345 1.00 97.69 83 SER A CA 1
ATOM 677 C C . SER A 1 83 ? -0.719 1.404 -6.076 1.00 97.69 83 SER A C 1
ATOM 679 O O . SER A 1 83 ? 0.387 1.941 -6.086 1.00 97.69 83 SER A O 1
ATOM 681 N N . ILE A 1 84 ? -0.881 0.104 -5.833 1.00 97.12 84 ILE A N 1
ATOM 682 C CA . ILE A 1 84 ? 0.207 -0.835 -5.542 1.00 97.12 84 ILE A CA 1
ATOM 683 C C . ILE A 1 84 ? 0.253 -1.904 -6.631 1.00 97.12 84 ILE A C 1
ATOM 685 O O . ILE A 1 84 ? -0.768 -2.525 -6.922 1.00 97.12 84 ILE A O 1
ATOM 689 N N . ILE A 1 85 ? 1.431 -2.143 -7.204 1.00 94.94 85 ILE A N 1
ATOM 690 C CA . ILE A 1 85 ? 1.662 -3.192 -8.205 1.00 94.94 85 ILE A CA 1
ATOM 691 C C . ILE A 1 85 ? 2.877 -4.045 -7.843 1.00 94.94 85 ILE A C 1
ATOM 693 O O . ILE A 1 85 ? 3.886 -3.536 -7.354 1.00 94.94 85 ILE A O 1
ATOM 697 N N . GLU A 1 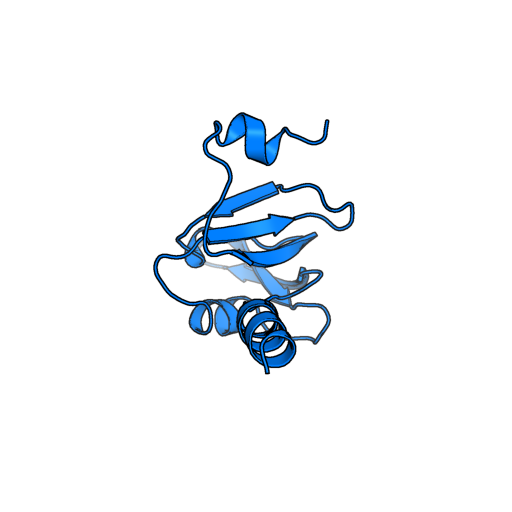86 ? 2.788 -5.346 -8.098 1.00 94.56 86 GLU A N 1
ATOM 698 C CA . GLU A 1 86 ? 3.931 -6.252 -8.039 1.00 94.56 86 GLU A CA 1
ATOM 699 C C . GLU A 1 86 ? 4.844 -6.100 -9.255 1.00 94.56 86 GLU A C 1
ATOM 701 O O . GLU A 1 86 ? 4.378 -6.062 -10.391 1.00 94.56 86 GLU A O 1
ATOM 706 N N . VAL A 1 87 ? 6.158 -6.091 -9.027 1.00 91.25 87 VAL A N 1
ATOM 707 C CA . VAL A 1 87 ? 7.169 -6.133 -10.091 1.00 91.25 87 VAL A CA 1
ATOM 708 C C . VAL A 1 87 ? 8.298 -7.094 -9.713 1.00 91.25 87 VAL A C 1
ATOM 710 O O . VAL A 1 87 ? 8.707 -7.183 -8.554 1.00 91.25 87 VAL A O 1
ATOM 713 N N . GLU A 1 88 ? 8.815 -7.837 -10.691 1.00 90.00 88 GLU A N 1
ATOM 714 C CA . GLU A 1 88 ? 9.878 -8.827 -10.447 1.00 90.00 88 GLU A CA 1
ATOM 715 C C . GLU A 1 88 ? 11.260 -8.185 -10.275 1.00 90.00 88 GLU A C 1
ATOM 717 O O . GLU A 1 88 ? 12.125 -8.718 -9.582 1.00 90.00 88 GLU A O 1
ATOM 722 N N . SER A 1 89 ? 11.465 -7.013 -10.872 1.00 88.75 89 SER A N 1
ATOM 723 C CA . SER A 1 89 ? 12.727 -6.281 -10.824 1.00 88.75 89 SER A CA 1
ATOM 724 C C . SER A 1 89 ? 12.490 -4.778 -10.873 1.00 88.75 89 SER A C 1
ATOM 726 O O . SER A 1 89 ? 11.541 -4.318 -11.507 1.00 88.75 89 SER A O 1
ATOM 728 N N . ILE A 1 90 ? 13.404 -4.025 -10.270 1.00 85.69 90 ILE A N 1
ATOM 729 C CA . ILE A 1 90 ? 13.493 -2.565 -10.365 1.00 85.69 90 ILE A CA 1
ATOM 730 C C . ILE A 1 90 ? 14.839 -2.183 -11.005 1.00 85.69 90 ILE A C 1
ATOM 732 O O . ILE A 1 90 ? 15.760 -3.005 -10.986 1.00 85.69 90 ILE A O 1
ATOM 736 N N . PRO A 1 91 ? 14.972 -0.980 -11.588 1.00 84.00 91 PRO A N 1
ATOM 737 C CA . PRO A 1 91 ? 16.261 -0.479 -12.057 1.00 84.00 91 PRO A CA 1
ATOM 738 C C . PRO A 1 91 ? 17.318 -0.469 -10.943 1.00 84.00 91 PRO A C 1
ATOM 740 O O . PRO A 1 91 ? 16.998 -0.190 -9.790 1.00 84.00 91 PRO A O 1
ATOM 743 N N . ASP A 1 92 ? 18.573 -0.742 -11.303 1.00 84.75 92 ASP A N 1
ATOM 744 C CA . ASP A 1 92 ? 19.724 -0.690 -10.390 1.00 84.75 92 ASP A CA 1
ATOM 745 C C . ASP A 1 92 ? 20.206 0.759 -10.216 1.00 84.75 92 ASP A C 1
ATOM 747 O O . ASP A 1 92 ? 21.218 1.181 -10.775 1.00 84.75 92 ASP A O 1
ATOM 751 N N . VAL A 1 93 ? 19.396 1.550 -9.516 1.00 78.44 93 VAL A N 1
ATOM 752 C CA . VAL A 1 93 ? 19.674 2.942 -9.138 1.00 78.44 93 VAL A CA 1
ATOM 753 C C . VAL A 1 93 ? 19.288 3.146 -7.671 1.00 78.44 93 VAL A C 1
ATOM 755 O O . VAL A 1 93 ? 18.656 2.277 -7.064 1.00 78.44 93 VAL A O 1
ATOM 758 N N . SER A 1 94 ? 19.688 4.267 -7.066 1.00 76.50 94 SER A N 1
ATOM 759 C CA . SER A 1 94 ? 19.355 4.533 -5.661 1.00 76.50 94 SER A CA 1
ATOM 760 C C . SER A 1 94 ? 17.834 4.599 -5.437 1.00 76.50 94 SER A C 1
ATOM 762 O O . SER A 1 94 ? 17.082 4.991 -6.328 1.00 76.50 94 SER A O 1
ATOM 764 N N . GLU A 1 95 ? 17.356 4.234 -4.241 1.00 69.38 95 GLU A N 1
ATOM 765 C CA . GLU A 1 95 ? 15.934 4.405 -3.890 1.00 69.38 95 GLU A CA 1
ATOM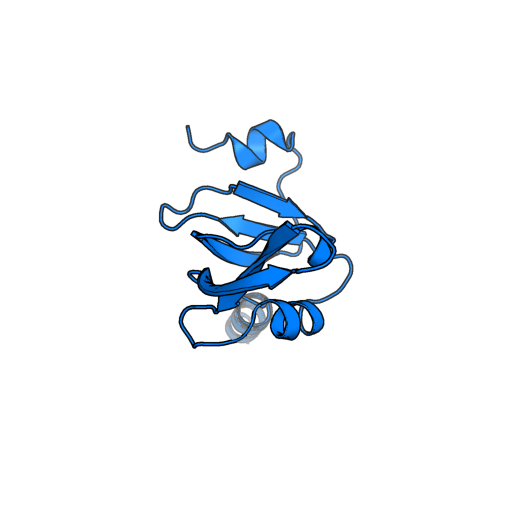 766 C C . GLU A 1 95 ? 15.497 5.862 -4.035 1.00 69.38 95 GLU A C 1
ATOM 768 O O . GLU A 1 95 ? 14.404 6.126 -4.533 1.00 69.38 95 GLU A O 1
ATOM 773 N N . ASP A 1 96 ? 16.379 6.800 -3.679 1.00 74.00 96 ASP A N 1
ATOM 774 C CA . ASP A 1 96 ? 16.157 8.221 -3.903 1.00 74.00 96 ASP A CA 1
ATOM 775 C C . ASP A 1 96 ? 15.956 8.507 -5.389 1.00 74.00 96 ASP A C 1
ATOM 777 O O . ASP A 1 96 ? 14.995 9.177 -5.732 1.00 74.00 96 ASP A O 1
ATOM 781 N N . GLU A 1 97 ? 16.767 7.967 -6.299 1.00 70.38 97 GLU A N 1
ATOM 782 C CA . GLU A 1 97 ? 16.555 8.116 -7.748 1.00 70.38 97 GLU A CA 1
ATOM 783 C C . GLU A 1 97 ? 15.264 7.446 -8.244 1.00 70.38 97 GLU A C 1
ATOM 785 O O . GLU A 1 97 ? 14.620 7.967 -9.152 1.00 70.38 97 GLU A O 1
ATOM 790 N N . LEU A 1 98 ? 14.833 6.333 -7.643 1.00 70.94 98 LEU A N 1
ATOM 791 C CA . LEU A 1 98 ? 13.579 5.660 -8.007 1.00 70.94 98 LEU A CA 1
ATOM 792 C C . LEU A 1 98 ? 12.335 6.418 -7.532 1.00 70.94 98 LEU A C 1
ATOM 794 O O . LEU A 1 98 ? 11.340 6.484 -8.253 1.00 70.94 98 LEU A O 1
ATOM 798 N N . ILE A 1 99 ? 12.384 6.977 -6.324 1.00 71.56 99 ILE A N 1
ATOM 799 C CA . ILE A 1 99 ? 11.273 7.699 -5.691 1.00 71.56 99 ILE A CA 1
ATOM 800 C C . ILE A 1 99 ? 11.247 9.168 -6.147 1.00 71.56 99 ILE A C 1
ATOM 802 O O . ILE A 1 99 ? 10.177 9.759 -6.281 1.00 71.56 99 ILE A O 1
ATOM 806 N N . SER A 1 100 ? 12.409 9.764 -6.429 1.00 65.25 100 SER A N 1
ATOM 807 C CA . SER A 1 100 ? 12.536 11.142 -6.930 1.00 65.25 100 SER A CA 1
ATOM 808 C C . SER A 1 100 ? 12.577 11.258 -8.455 1.00 65.25 100 SER A C 1
ATOM 810 O O . SER A 1 100 ? 12.491 12.373 -8.965 1.00 65.25 100 SER A O 1
ATOM 812 N N . GLY A 1 101 ? 12.655 10.140 -9.190 1.00 51.59 101 GLY A N 1
ATOM 813 C CA . GLY A 1 101 ? 12.889 10.069 -10.642 1.00 51.59 101 GLY A CA 1
ATOM 814 C C . GLY A 1 101 ? 11.827 10.680 -11.571 1.00 51.59 101 GLY A C 1
ATOM 815 O O . GLY A 1 101 ? 11.879 10.434 -12.773 1.00 51.59 101 GLY A O 1
ATOM 816 N N . TRP A 1 102 ? 10.887 11.469 -11.044 1.00 44.69 102 TRP A N 1
ATOM 817 C CA . TRP A 1 102 ? 9.878 12.247 -11.776 1.00 44.69 102 TRP A CA 1
ATOM 818 C C . TRP A 1 102 ? 9.561 13.582 -11.068 1.00 44.69 102 TRP A C 1
ATOM 820 O O . TRP A 1 102 ? 8.394 13.952 -10.926 1.00 44.69 102 TRP A O 1
ATOM 830 N N . CYS A 1 103 ? 10.591 14.277 -10.572 1.00 38.84 103 CYS A N 1
ATOM 831 C CA . CYS A 1 103 ? 10.510 15.707 -10.244 1.00 38.84 103 CYS A CA 1
ATOM 832 C C . CYS A 1 103 ? 10.670 16.553 -11.516 1.00 38.84 103 CYS A C 1
ATOM 834 O O . CYS A 1 103 ? 11.614 16.264 -12.289 1.00 38.84 103 CYS A O 1
#

pLDDT: mean 85.48, std 16.65, range [38.84, 98.56]

Mean predicted aligned error: 7.25 Å

Solvent-accessible surface area (backbone atoms only — not comparable to full-atom values): 6200 Å² total; per-residue (Å²): 116,69,64,62,50,55,50,50,74,67,67,71,56,59,68,49,46,57,19,38,79,74,46,76,46,73,39,84,89,78,72,43,76,47,78,39,39,23,29,76,86,68,50,48,47,79,66,50,54,75,70,58,69,80,87,32,38,35,40,28,21,36,91,88,68,46,40,72,46,75,37,49,55,66,87,79,60,82,54,77,58,18,25,39,33,50,40,91,74,76,80,99,64,54,68,64,54,61,47,51,69,80,120

Organism: Yersinia kristensenii (NCBI:txid28152)